Protein AF-A0A239JZ44-F1 (afdb_monomer)

Solvent-accessible surface area (backbone atoms only — not comparable to full-atom values): 6469 Å² total; per-residue (Å²): 136,84,77,83,78,83,83,77,56,71,69,58,53,52,51,52,51,53,49,49,61,66,65,46,78,55,77,50,72,54,63,48,46,74,70,57,54,88,81,47,91,86,49,55,64,68,58,47,26,59,75,61,74,44,59,68,69,52,64,80,42,78,68,64,72,75,48,72,66,57,48,50,51,52,52,51,54,54,50,51,41,72,78,40,77,84,62,51,74,69,56,56,55,54,66,73,70,73,84,86,130

Radius of gyration: 20.98 Å; Cα contacts (8 Å, |Δi|>4): 33; chains: 1; bounding box: 44×54×37 Å

Sequence (101 aa):
MAGQRKRYSADFKAKVALEAIRGERSM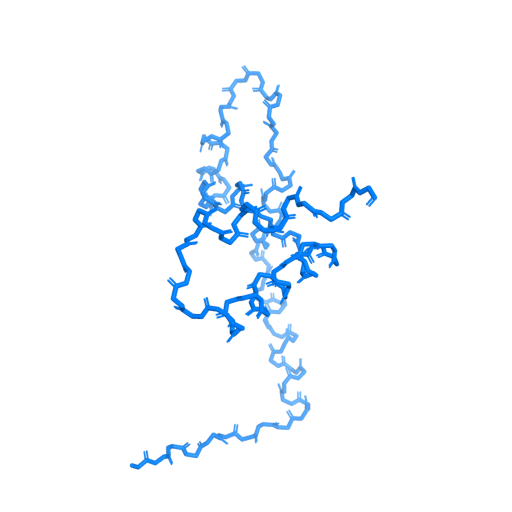SAGRRQEMVDRSHPGLSVVRQCALLSICRSLYYGSVRGKSAEKLALIRLIDAQFLETPWYGSWQMCSSNGSGGH

pLDDT: mean 77.13, std 12.78, range [36.75, 90.94]

Secondary structure (DSSP, 8-state):
---------HHHHHHHHHHHHHHTTS--HHHHHHT--TT-TT--HHHHHHHTT--HHHHHS--S---HHHHHHHHHHHHHHHH-TT--HHHHHHHTT----

Mean predicted aligned error: 14.2 Å

Foldseek 3Di:
DDDDDDDDDPVVVVVVVVVVVVVVPPPDLQNLLVVQDCPPPPDHSVRSCVVSVHDPVVNVDPPPPQPPVSVVVVVVLVVVCVVCV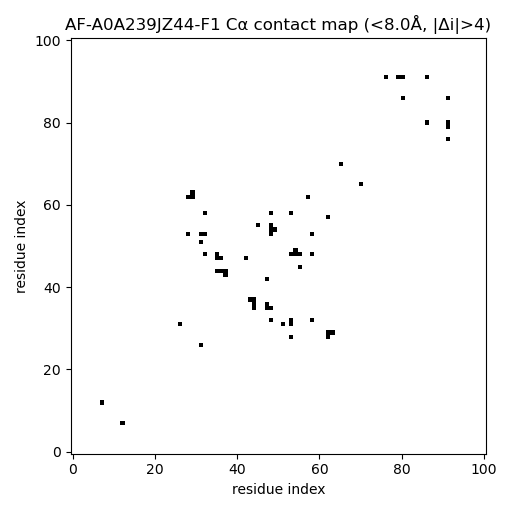PDDPVVSVVVVVPDDD

Structure (mmCIF, N/CA/C/O backbone):
data_AF-A0A239JZ44-F1
#
_entry.id   AF-A0A239JZ44-F1
#
loop_
_atom_site.group_PDB
_atom_site.id
_atom_site.type_symbol
_atom_site.label_atom_id
_atom_site.label_alt_id
_atom_site.label_comp_id
_atom_site.label_asym_id
_atom_site.label_entity_id
_atom_site.label_seq_id
_atom_site.pdbx_PDB_ins_code
_atom_site.Cartn_x
_atom_site.Cartn_y
_atom_site.Cartn_z
_atom_site.occupancy
_atom_site.B_iso_or_equiv
_atom_site.auth_seq_id
_atom_site.auth_comp_id
_atom_site.auth_asym_id
_atom_site.auth_atom_id
_atom_site.pdbx_PDB_model_num
ATOM 1 N N . MET A 1 1 ? 20.786 -29.293 -11.834 1.00 38.88 1 MET A N 1
ATOM 2 C CA . MET A 1 1 ? 19.602 -30.088 -12.231 1.00 38.88 1 MET A CA 1
ATOM 3 C C . MET A 1 1 ? 18.430 -29.135 -12.453 1.00 38.88 1 MET A C 1
ATOM 5 O O . MET A 1 1 ? 17.828 -28.693 -11.484 1.00 38.88 1 MET A O 1
ATOM 9 N N . ALA A 1 2 ? 18.164 -28.717 -13.694 1.00 52.16 2 ALA A N 1
ATOM 10 C CA . ALA A 1 2 ? 17.067 -27.793 -13.993 1.00 52.16 2 ALA A CA 1
ATOM 11 C C . ALA A 1 2 ? 15.734 -28.561 -14.004 1.00 52.16 2 ALA A C 1
ATOM 13 O O . ALA A 1 2 ? 15.530 -29.439 -14.839 1.00 52.16 2 ALA A O 1
ATOM 14 N N . GLY A 1 3 ? 14.847 -28.268 -13.049 1.00 61.56 3 GLY A N 1
ATOM 15 C CA . GLY A 1 3 ? 13.545 -28.924 -12.940 1.00 61.56 3 GLY A CA 1
ATOM 16 C C . GLY A 1 3 ? 12.680 -28.671 -14.176 1.00 61.56 3 GLY A C 1
ATOM 17 O O . GLY A 1 3 ? 12.457 -27.524 -14.566 1.00 61.56 3 GLY A O 1
ATOM 18 N N . GLN A 1 4 ? 12.174 -29.741 -14.792 1.00 62.00 4 GLN A N 1
ATOM 19 C CA . GLN A 1 4 ? 11.222 -29.652 -15.898 1.00 62.00 4 GLN A CA 1
ATOM 20 C C . GLN A 1 4 ? 9.951 -28.930 -15.428 1.00 62.00 4 GLN A C 1
ATOM 22 O O . GLN A 1 4 ? 9.181 -29.437 -14.610 1.00 62.00 4 GLN A O 1
ATOM 27 N N . ARG A 1 5 ? 9.707 -27.728 -15.959 1.00 60.47 5 ARG A N 1
ATOM 28 C CA . ARG A 1 5 ? 8.434 -27.023 -15.767 1.00 60.47 5 ARG A CA 1
ATOM 29 C C . ARG A 1 5 ? 7.337 -27.779 -16.516 1.00 60.47 5 ARG A C 1
ATOM 31 O O . ARG A 1 5 ? 7.291 -27.750 -17.744 1.00 60.47 5 ARG A O 1
ATOM 38 N N . LYS A 1 6 ? 6.440 -28.432 -15.771 1.00 77.12 6 LYS A N 1
ATOM 39 C CA . LYS A 1 6 ? 5.245 -29.084 -16.324 1.00 77.12 6 LYS A CA 1
ATOM 40 C C . LYS A 1 6 ? 4.400 -28.047 -17.074 1.00 77.12 6 LYS A C 1
ATOM 42 O O . LYS A 1 6 ? 3.956 -27.057 -16.489 1.00 77.12 6 LYS A O 1
ATOM 47 N N . ARG A 1 7 ? 4.201 -28.256 -18.378 1.00 78.62 7 ARG A N 1
ATOM 48 C CA . ARG A 1 7 ? 3.281 -27.463 -19.204 1.00 78.62 7 ARG A CA 1
ATOM 49 C C . ARG A 1 7 ? 1.893 -28.091 -19.122 1.00 78.62 7 ARG A C 1
ATOM 51 O O . ARG A 1 7 ? 1.704 -29.216 -19.562 1.00 78.62 7 ARG A O 1
ATOM 58 N N . TYR A 1 8 ? 0.940 -27.358 -18.557 1.00 85.75 8 TYR A N 1
ATOM 59 C CA . TYR A 1 8 ? -0.464 -27.767 -18.497 1.00 85.75 8 TYR A CA 1
ATOM 60 C C . TYR A 1 8 ? -1.248 -27.262 -19.715 1.00 85.75 8 TYR A C 1
ATOM 62 O O . TYR A 1 8 ? -0.934 -26.186 -20.240 1.00 85.75 8 TYR A O 1
ATOM 70 N N . SER A 1 9 ? -2.268 -28.022 -20.130 1.00 89.62 9 SER A N 1
ATOM 71 C CA . SER A 1 9 ? -3.177 -27.665 -21.227 1.00 89.62 9 SER A CA 1
ATOM 72 C C . SER A 1 9 ? -3.995 -26.406 -20.915 1.00 89.62 9 SER A C 1
ATOM 74 O O . SER A 1 9 ? -4.162 -26.023 -19.752 1.00 89.62 9 SER A O 1
ATOM 76 N N . ALA A 1 10 ? -4.495 -25.743 -21.962 1.00 87.31 10 ALA A N 1
ATOM 77 C CA . ALA A 1 10 ? -5.315 -24.540 -21.825 1.00 87.31 10 ALA A CA 1
ATOM 78 C C . ALA A 1 10 ? -6.602 -24.820 -21.030 1.00 87.31 10 ALA A C 1
ATOM 80 O O . ALA A 1 10 ? -6.906 -24.076 -20.099 1.00 87.31 10 ALA A O 1
ATOM 81 N N . ASP A 1 11 ? -7.277 -25.940 -21.305 1.00 86.88 11 ASP A N 1
ATOM 82 C CA . ASP A 1 11 ? -8.479 -26.377 -20.582 1.00 86.88 11 ASP A CA 1
ATOM 83 C C . ASP A 1 11 ? -8.227 -26.590 -19.089 1.00 86.88 11 ASP A C 1
ATOM 85 O O . ASP A 1 11 ? -9.032 -26.195 -18.246 1.00 86.88 11 ASP A O 1
ATOM 89 N N . PHE A 1 12 ? -7.072 -27.161 -18.736 1.00 88.00 12 PHE A N 1
ATOM 90 C CA . PHE A 1 12 ? -6.702 -27.353 -17.338 1.00 88.00 12 PHE A CA 1
ATOM 91 C C . PHE A 1 12 ? -6.485 -26.012 -16.633 1.00 88.00 12 PHE A C 1
ATOM 93 O O . PHE A 1 12 ? -6.980 -25.807 -15.526 1.00 88.00 12 PHE A O 1
ATOM 100 N N . LYS A 1 13 ? -5.798 -25.066 -17.285 1.00 84.69 13 LYS A N 1
ATOM 101 C CA . LYS A 1 13 ? -5.613 -23.712 -16.741 1.00 84.69 13 LYS A CA 1
ATOM 102 C C . LYS A 1 13 ? -6.946 -22.982 -16.574 1.00 84.69 13 LYS A C 1
ATOM 104 O O . LYS A 1 13 ? -7.144 -22.345 -15.545 1.00 84.69 13 LYS A O 1
ATOM 109 N N . ALA A 1 14 ? -7.854 -23.106 -17.542 1.00 85.62 14 ALA A N 1
ATOM 110 C CA . ALA A 1 14 ? -9.187 -22.512 -17.474 1.00 85.62 14 ALA A CA 1
ATOM 111 C C . ALA A 1 14 ? -10.007 -23.099 -16.314 1.00 85.62 14 ALA A C 1
ATOM 113 O O . ALA A 1 14 ? -10.587 -22.351 -15.529 1.00 85.62 14 ALA A O 1
ATOM 114 N N . LYS A 1 15 ? -9.988 -24.426 -16.140 1.00 87.69 15 LYS A N 1
ATOM 115 C CA . LYS A 1 15 ? -10.674 -25.106 -15.032 1.00 87.69 15 LYS A CA 1
ATOM 116 C C . LYS A 1 15 ? -10.117 -24.701 -13.666 1.00 87.69 15 LYS A C 1
ATOM 118 O O . LYS A 1 15 ? -10.897 -24.420 -12.762 1.00 87.69 15 LYS A O 1
ATOM 123 N N . VAL A 1 16 ? -8.792 -24.629 -13.526 1.00 86.62 16 VAL A N 1
ATOM 124 C CA . VAL A 1 16 ? -8.133 -24.178 -12.287 1.00 86.62 16 VAL A CA 1
ATOM 125 C C . VAL A 1 16 ? -8.460 -22.714 -11.988 1.00 86.62 16 VAL A C 1
ATOM 127 O O . VAL A 1 16 ? -8.734 -22.382 -10.840 1.00 86.62 16 VAL A O 1
ATOM 130 N N . ALA A 1 17 ? -8.491 -21.846 -13.002 1.00 80.62 17 ALA A N 1
ATOM 131 C CA . ALA A 1 17 ? -8.888 -20.450 -12.830 1.00 80.62 17 ALA A CA 1
ATOM 132 C C . ALA A 1 17 ? -10.355 -20.319 -12.380 1.00 80.62 17 ALA A C 1
ATOM 134 O O . ALA A 1 17 ? -10.645 -19.556 -11.464 1.00 80.62 17 ALA A O 1
ATOM 135 N N . LEU A 1 18 ? -11.273 -21.095 -12.967 1.00 77.19 18 LEU A N 1
ATOM 136 C CA . LEU A 1 18 ? -12.686 -21.114 -12.569 1.00 77.19 18 LEU A CA 1
ATOM 137 C C . LEU A 1 18 ? -12.887 -21.646 -11.142 1.00 77.19 18 LEU A C 1
ATOM 139 O O . LEU A 1 18 ? -13.683 -21.089 -10.388 1.00 77.19 18 LEU A O 1
ATOM 143 N N . GLU A 1 19 ? -12.161 -22.695 -10.754 1.00 77.94 19 GLU A N 1
ATOM 144 C CA . GLU A 1 19 ? -12.147 -23.205 -9.377 1.00 77.94 19 GLU A CA 1
ATOM 145 C C . GLU A 1 19 ? -11.588 -22.180 -8.389 1.00 77.94 19 GLU A C 1
ATOM 147 O O . GLU A 1 19 ? -12.179 -21.988 -7.329 1.00 77.94 19 GLU A O 1
ATOM 152 N N . ALA A 1 20 ? -10.512 -21.470 -8.744 1.00 72.62 20 ALA A N 1
ATOM 153 C CA . ALA A 1 20 ? -9.957 -20.400 -7.919 1.00 72.62 20 ALA A CA 1
ATOM 154 C C . ALA A 1 20 ? -10.983 -19.278 -7.705 1.00 72.62 20 ALA A C 1
ATOM 156 O O . ALA A 1 20 ? -11.268 -18.927 -6.564 1.00 72.62 20 ALA A O 1
ATOM 157 N N . ILE A 1 21 ? -11.643 -18.814 -8.772 1.00 68.75 21 ILE A N 1
ATOM 158 C CA . ILE A 1 21 ? -12.721 -17.812 -8.696 1.00 68.75 21 ILE A CA 1
ATOM 159 C C . ILE A 1 21 ? -13.898 -18.317 -7.837 1.00 68.75 21 ILE A C 1
ATOM 161 O O . ILE A 1 21 ? -14.504 -17.558 -7.081 1.00 68.75 21 ILE A O 1
ATOM 165 N N . ARG A 1 22 ? -14.234 -19.612 -7.913 1.00 65.31 22 ARG A N 1
ATOM 166 C CA . ARG A 1 22 ? -15.319 -20.224 -7.121 1.00 65.31 22 ARG A CA 1
ATOM 167 C C . ARG A 1 22 ? -14.946 -20.420 -5.642 1.00 65.31 22 ARG A C 1
ATOM 169 O O . ARG A 1 22 ? -15.825 -20.334 -4.774 1.00 65.31 22 ARG A O 1
ATOM 176 N N . GLY A 1 23 ? -13.671 -20.691 -5.360 1.00 58.53 23 GLY A N 1
ATOM 177 C CA . GLY A 1 23 ? -13.073 -20.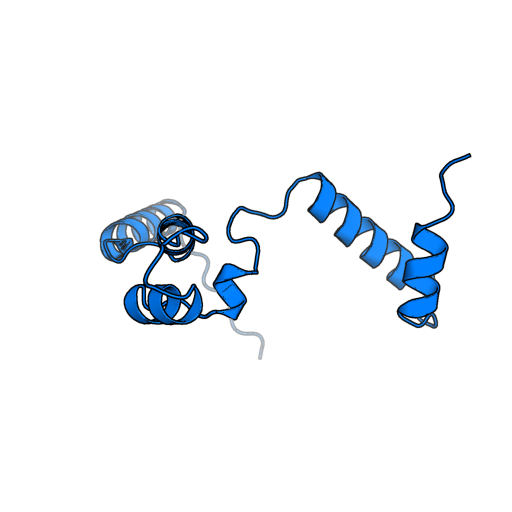748 -4.022 1.00 58.53 23 GLY A CA 1
ATOM 178 C C . GLY A 1 23 ? -12.892 -19.362 -3.391 1.00 58.53 23 GLY A C 1
ATOM 179 O O . GLY A 1 23 ? -13.018 -19.217 -2.177 1.00 58.53 23 GLY A O 1
ATOM 180 N N . GLU A 1 24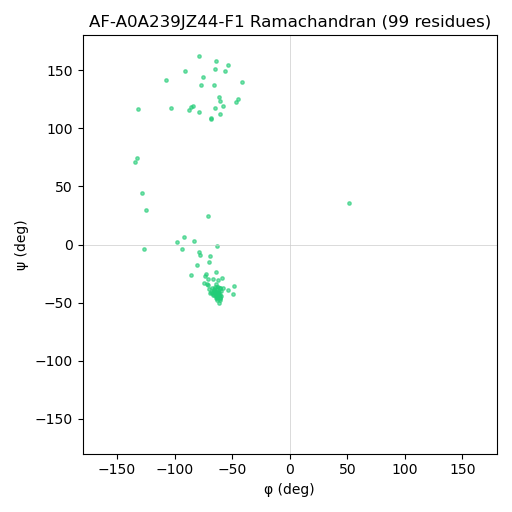 ? -12.744 -18.320 -4.212 1.00 55.81 24 GLU A N 1
ATOM 181 C CA . GLU A 1 24 ? -12.756 -16.890 -3.859 1.00 55.81 24 GLU A CA 1
ATOM 182 C C . GLU A 1 24 ? -14.146 -16.352 -3.454 1.00 55.81 24 GLU A C 1
ATOM 184 O O . GLU A 1 24 ? -14.395 -15.146 -3.444 1.00 55.81 24 GLU A O 1
ATOM 189 N N . ARG A 1 25 ? -15.054 -17.213 -2.976 1.00 52.19 25 ARG A N 1
ATOM 190 C CA . ARG A 1 25 ? -16.189 -16.748 -2.151 1.00 52.19 25 ARG A CA 1
ATOM 191 C C . ARG A 1 25 ? -15.740 -16.106 -0.826 1.00 52.19 25 ARG A C 1
ATOM 193 O O . ARG A 1 25 ? -16.575 -15.594 -0.088 1.00 52.19 25 ARG A O 1
ATOM 200 N N . SER A 1 26 ? -14.433 -16.065 -0.559 1.00 61.00 26 SER A N 1
ATOM 201 C CA . SER A 1 26 ? -13.803 -15.118 0.358 1.00 61.00 26 SER A CA 1
ATOM 202 C C . SER A 1 26 ? -13.488 -13.810 -0.376 1.00 61.00 26 SER A C 1
ATOM 204 O O . SER A 1 26 ? -12.735 -13.798 -1.345 1.00 61.00 26 SER A O 1
ATOM 206 N N . MET A 1 27 ? -14.083 -12.704 0.075 1.00 69.94 27 MET A N 1
ATOM 207 C CA . MET A 1 27 ? -13.967 -11.378 -0.543 1.00 69.94 27 MET A CA 1
ATOM 208 C C . MET A 1 27 ? -12.521 -11.034 -0.936 1.00 69.94 27 MET A C 1
ATOM 210 O O . MET A 1 27 ? -11.616 -11.027 -0.090 1.00 69.94 27 MET A O 1
ATOM 214 N N . SER A 1 28 ? -12.308 -10.691 -2.211 1.00 77.25 28 SER A N 1
ATOM 215 C CA . SER A 1 28 ? -10.991 -10.277 -2.698 1.00 77.25 28 SER A CA 1
ATOM 216 C C . SER A 1 28 ? -10.469 -9.090 -1.889 1.00 77.25 28 SER A C 1
ATOM 218 O O . SER A 1 28 ? -11.227 -8.260 -1.376 1.00 77.25 28 SER A O 1
ATOM 220 N N . ALA A 1 29 ? -9.151 -9.002 -1.745 1.00 75.81 29 ALA A N 1
ATOM 221 C CA . ALA A 1 29 ? -8.555 -7.971 -0.907 1.00 75.81 29 ALA A CA 1
ATOM 222 C C . ALA A 1 29 ? -8.857 -6.548 -1.426 1.00 75.81 29 ALA A C 1
ATOM 224 O O . ALA A 1 29 ? -9.036 -5.637 -0.625 1.00 75.81 29 ALA A O 1
ATOM 225 N N . GLY A 1 30 ? -9.009 -6.377 -2.746 1.00 78.62 30 GLY A N 1
ATOM 226 C CA . GLY A 1 30 ? -9.425 -5.111 -3.362 1.00 78.62 30 GLY A CA 1
ATOM 227 C C . GLY A 1 30 ? -10.858 -4.730 -3.018 1.00 78.62 30 GLY A C 1
ATOM 228 O O . GLY A 1 30 ? -11.110 -3.602 -2.613 1.00 78.62 30 GLY A O 1
ATOM 229 N N . ARG A 1 31 ? -11.783 -5.694 -3.053 1.00 79.88 31 ARG A N 1
ATOM 230 C CA . ARG A 1 31 ? -13.175 -5.449 -2.658 1.00 79.88 31 ARG A CA 1
ATOM 231 C C . ARG A 1 31 ? -13.290 -5.079 -1.179 1.00 79.88 31 ARG A C 1
ATOM 233 O O . ARG A 1 31 ? -14.112 -4.255 -0.806 1.00 79.88 31 ARG A O 1
ATOM 240 N N . ARG A 1 32 ? -12.430 -5.648 -0.331 1.00 83.56 32 ARG A N 1
ATOM 241 C CA . ARG A 1 32 ? -12.351 -5.292 1.092 1.00 83.56 32 ARG A CA 1
ATOM 242 C C . ARG A 1 32 ? -11.754 -3.904 1.331 1.00 83.56 32 ARG A C 1
ATOM 244 O O . ARG A 1 32 ? -12.147 -3.258 2.289 1.00 83.56 32 ARG A O 1
ATOM 251 N N . GLN A 1 33 ? -10.861 -3.406 0.474 1.00 82.81 33 GLN A N 1
ATOM 252 C CA . GLN A 1 33 ? -10.409 -2.011 0.570 1.00 82.81 33 GLN A CA 1
ATOM 253 C C . GLN A 1 33 ? -11.525 -1.009 0.279 1.00 82.81 33 GLN A C 1
ATOM 255 O O . GLN A 1 33 ? -11.596 0.017 0.947 1.00 82.81 33 GLN A O 1
ATOM 260 N N . GLU A 1 34 ? -12.382 -1.302 -0.702 1.00 84.56 34 GLU A N 1
ATOM 261 C CA . GLU A 1 34 ? -13.507 -0.433 -1.080 1.00 84.56 34 GLU A CA 1
ATOM 262 C C . GLU A 1 34 ? -14.539 -0.294 0.048 1.00 84.56 34 GLU A C 1
ATOM 264 O O . GLU A 1 34 ? -15.250 0.700 0.115 1.00 84.56 34 GLU A O 1
ATOM 269 N N . MET A 1 35 ? -14.585 -1.263 0.966 1.00 87.44 35 MET A N 1
ATOM 270 C CA . MET A 1 35 ? -15.452 -1.232 2.145 1.00 87.44 35 MET A CA 1
ATOM 271 C C . MET A 1 35 ? -14.929 -0.328 3.274 1.00 87.44 35 MET A C 1
ATOM 273 O O . MET A 1 35 ? -15.641 -0.133 4.256 1.00 87.44 35 MET A O 1
ATOM 277 N N . VAL A 1 36 ? -13.698 0.194 3.184 1.00 86.50 36 VAL A N 1
ATOM 278 C CA . VAL A 1 36 ? -13.130 1.087 4.207 1.00 86.50 36 VAL A CA 1
ATOM 279 C C . VAL A 1 36 ? -13.577 2.528 3.956 1.00 86.50 36 VAL A C 1
ATOM 281 O O . VAL A 1 36 ? -13.203 3.138 2.954 1.00 86.50 36 VAL A O 1
ATOM 284 N N . ASP A 1 37 ? -14.291 3.103 4.919 1.00 87.31 37 ASP A N 1
ATOM 285 C CA . ASP A 1 37 ? -14.789 4.477 4.898 1.00 87.31 37 ASP A CA 1
ATOM 286 C C . ASP A 1 37 ? -13.936 5.393 5.793 1.00 87.31 37 ASP A C 1
ATOM 288 O O . ASP A 1 37 ? -13.860 5.228 7.012 1.00 87.31 37 ASP A O 1
ATOM 292 N N . ARG A 1 38 ? -13.293 6.402 5.196 1.00 83.94 38 ARG A N 1
ATOM 293 C CA . ARG A 1 38 ? -12.458 7.371 5.930 1.00 83.94 38 ARG A CA 1
ATOM 294 C C . ARG A 1 38 ? -13.264 8.355 6.770 1.00 83.94 38 ARG A C 1
ATOM 296 O O . ARG A 1 38 ? -12.719 8.879 7.737 1.00 83.94 38 ARG A O 1
ATOM 303 N N . SER A 1 39 ? -14.514 8.606 6.401 1.00 85.00 39 SER A N 1
ATOM 304 C CA . SER A 1 39 ? -15.383 9.576 7.066 1.00 85.00 39 SER A CA 1
ATOM 305 C C . SER A 1 39 ? -16.216 8.940 8.178 1.00 85.00 39 SER A C 1
ATOM 307 O O . SER A 1 39 ? -17.071 9.606 8.759 1.00 85.00 39 SER A O 1
ATOM 309 N N . HIS A 1 40 ? -15.972 7.664 8.495 1.00 84.44 40 HIS A N 1
ATOM 310 C CA . HIS A 1 40 ? -16.756 6.952 9.487 1.00 84.44 40 HIS A CA 1
ATOM 311 C C . HIS A 1 40 ? -16.560 7.564 10.891 1.00 84.44 40 HIS A C 1
ATOM 313 O O . HIS A 1 40 ? -15.454 7.506 11.436 1.00 84.44 40 HIS A O 1
ATOM 319 N N . PRO A 1 41 ? -17.618 8.100 11.527 1.00 80.25 41 PRO A N 1
ATOM 320 C CA . PRO A 1 41 ? -17.492 8.959 12.709 1.00 80.25 41 PRO A CA 1
ATOM 321 C C . PRO A 1 41 ? -17.025 8.233 13.984 1.00 80.25 41 PRO A C 1
ATOM 323 O O . PRO A 1 41 ? -16.611 8.886 14.936 1.00 80.25 41 PRO A O 1
ATOM 326 N N . GLY A 1 42 ? -17.066 6.893 14.022 1.00 85.38 42 GLY A N 1
ATOM 327 C CA . GLY A 1 42 ? -16.737 6.097 15.218 1.00 85.38 42 GLY A CA 1
ATOM 328 C C . GLY A 1 42 ? -15.675 5.006 15.038 1.00 85.38 42 GLY A C 1
ATOM 329 O O . GLY A 1 42 ? -15.302 4.343 16.007 1.00 85.38 42 GLY A O 1
ATOM 330 N N . LEU A 1 43 ? -15.166 4.788 13.822 1.00 86.81 43 LEU A N 1
ATOM 331 C CA . LEU A 1 43 ? -14.236 3.696 13.522 1.00 86.81 43 LEU A CA 1
ATOM 332 C C . LEU A 1 43 ? -13.051 4.233 12.741 1.00 86.81 43 LEU A C 1
ATOM 334 O O . LEU A 1 43 ? -13.183 4.650 11.596 1.00 86.81 43 LEU A O 1
ATOM 338 N N . SER A 1 44 ? -11.864 4.145 13.335 1.00 89.88 44 SER A N 1
ATOM 339 C CA . SER A 1 44 ? -10.636 4.466 12.617 1.00 89.88 44 SER A CA 1
ATOM 340 C C . SER A 1 44 ? -10.399 3.477 11.474 1.00 89.88 44 SER A C 1
ATOM 342 O O . SER A 1 44 ? -10.727 2.292 11.576 1.00 89.88 44 SER A O 1
ATOM 344 N N . VAL A 1 45 ? -9.731 3.941 10.416 1.00 88.00 45 VAL A N 1
ATOM 345 C CA . VAL A 1 45 ? -9.284 3.109 9.284 1.00 88.00 45 VAL A CA 1
ATOM 346 C C . VAL A 1 45 ? -8.556 1.842 9.754 1.00 88.00 45 VAL A C 1
ATOM 348 O O . VAL A 1 45 ? -8.720 0.777 9.170 1.00 88.00 45 VAL A O 1
ATOM 351 N N . VAL A 1 46 ? -7.784 1.928 10.843 1.00 89.00 46 VAL A N 1
ATOM 352 C CA . VAL A 1 46 ? -7.069 0.784 11.431 1.00 89.00 46 VAL A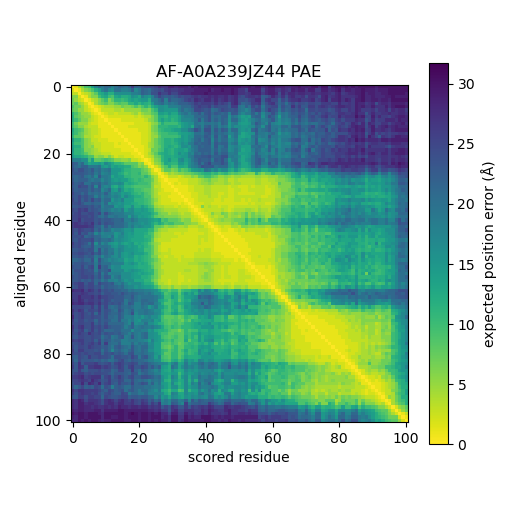 CA 1
ATOM 353 C C . VAL A 1 46 ? -8.037 -0.276 11.962 1.00 89.00 46 VAL A C 1
ATOM 355 O O . VAL A 1 46 ? -7.856 -1.457 11.672 1.00 89.00 46 VAL A O 1
ATOM 358 N N . ARG A 1 47 ? -9.084 0.130 12.695 1.00 90.31 47 ARG A N 1
ATOM 359 C CA . ARG A 1 47 ? -10.116 -0.799 13.186 1.00 90.31 47 ARG A CA 1
ATOM 360 C C . ARG A 1 47 ? -10.907 -1.407 12.033 1.00 90.31 47 ARG A C 1
ATOM 362 O O . ARG A 1 47 ? -11.158 -2.605 12.043 1.00 90.31 47 ARG A O 1
ATOM 369 N N . GLN A 1 48 ? -11.230 -0.611 11.018 1.00 90.94 48 GLN A N 1
ATOM 370 C CA . GLN A 1 48 ? -11.911 -1.102 9.820 1.00 90.94 48 GLN A CA 1
ATOM 371 C C . GLN A 1 48 ? -11.061 -2.134 9.063 1.00 90.94 48 GLN A C 1
ATOM 373 O O . GLN A 1 48 ? -11.567 -3.186 8.684 1.00 90.94 48 GLN A O 1
ATOM 378 N N . CYS A 1 49 ? -9.751 -1.897 8.919 1.00 90.12 49 CYS A N 1
ATOM 379 C CA . CYS A 1 49 ? -8.832 -2.859 8.305 1.00 90.12 49 CYS A CA 1
ATOM 380 C C . CYS A 1 49 ? -8.759 -4.177 9.092 1.00 90.12 49 CYS A C 1
ATOM 382 O O . CYS A 1 49 ? -8.765 -5.248 8.487 1.00 90.12 49 CYS A O 1
ATOM 384 N N . ALA A 1 50 ? -8.733 -4.102 10.427 1.00 89.50 50 ALA A N 1
ATOM 385 C CA . ALA A 1 50 ? -8.738 -5.280 11.292 1.00 89.50 50 ALA A CA 1
ATOM 386 C C . ALA A 1 50 ? -10.040 -6.091 11.153 1.00 89.50 50 ALA A C 1
ATOM 388 O O . ALA A 1 50 ? -9.982 -7.306 10.982 1.00 89.50 50 ALA A O 1
ATOM 389 N N . LEU A 1 51 ? -11.202 -5.425 11.134 1.00 90.00 51 LEU A N 1
ATOM 390 C CA . LEU A 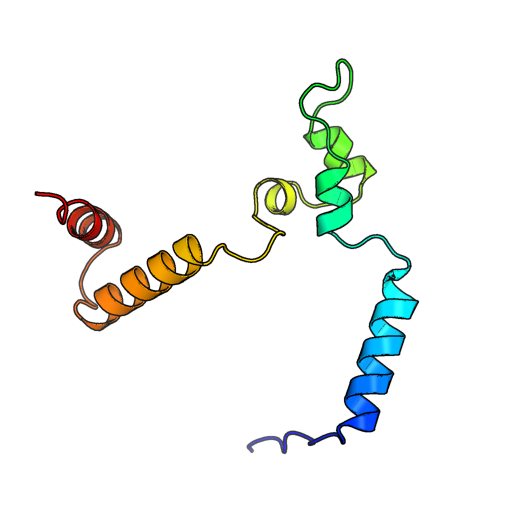1 51 ? -12.509 -6.070 10.938 1.00 90.00 51 LEU A CA 1
ATOM 391 C C . LEU A 1 51 ? -12.630 -6.738 9.564 1.00 90.00 51 LEU A C 1
ATOM 393 O O . LEU A 1 51 ? -13.163 -7.837 9.441 1.00 90.00 51 LEU A O 1
ATOM 397 N N . LEU A 1 52 ? -12.085 -6.100 8.531 1.00 87.50 52 LEU A N 1
ATOM 398 C CA . LEU A 1 52 ? -12.082 -6.616 7.164 1.00 87.50 52 LEU A CA 1
ATOM 399 C C . LEU A 1 52 ? -10.935 -7.612 6.913 1.00 87.50 52 LEU A C 1
ATOM 401 O O . LEU A 1 52 ? -10.772 -8.093 5.792 1.00 87.50 52 LEU A O 1
ATOM 405 N N . SER A 1 53 ? -10.130 -7.947 7.927 1.00 87.06 53 SER A N 1
ATOM 406 C CA . SER A 1 53 ? -8.974 -8.849 7.805 1.00 87.06 53 SER A CA 1
ATOM 407 C C . SER A 1 53 ? -8.009 -8.453 6.670 1.00 87.06 53 SER A C 1
ATOM 409 O O . SER A 1 53 ? -7.469 -9.314 5.967 1.00 87.06 53 SER A O 1
ATOM 411 N N . ILE A 1 54 ? -7.824 -7.148 6.434 1.00 86.62 54 ILE A N 1
ATOM 412 C CA . ILE A 1 54 ? -6.864 -6.610 5.457 1.00 86.62 54 ILE A CA 1
ATOM 413 C C . ILE A 1 54 ? -5.668 -5.980 6.170 1.00 86.62 54 ILE A C 1
ATOM 415 O O . ILE A 1 54 ? -5.803 -5.292 7.181 1.00 86.62 54 ILE A O 1
ATOM 419 N N . CYS A 1 55 ? -4.474 -6.165 5.608 1.00 83.94 55 CYS A N 1
ATOM 420 C CA . CYS A 1 55 ? -3.291 -5.460 6.087 1.00 83.94 55 CYS A CA 1
ATOM 421 C C . CYS A 1 55 ? -3.429 -3.954 5.831 1.00 83.94 55 CYS A C 1
ATOM 423 O O . CYS A 1 55 ? -3.790 -3.526 4.734 1.00 83.94 55 CYS A O 1
ATOM 425 N N . ARG A 1 56 ? -3.049 -3.131 6.815 1.00 84.88 56 ARG A N 1
ATOM 426 C CA . ARG A 1 56 ? -3.043 -1.665 6.676 1.00 84.88 56 ARG A CA 1
ATOM 427 C C . ARG A 1 56 ? -2.167 -1.191 5.509 1.00 84.88 56 ARG A C 1
ATOM 429 O O . ARG A 1 56 ? -2.525 -0.243 4.820 1.00 84.88 56 ARG A O 1
ATOM 436 N N . SER A 1 57 ? -1.032 -1.849 5.273 1.00 84.00 57 SER A N 1
ATOM 437 C CA . SER A 1 57 ? -0.150 -1.557 4.134 1.00 84.00 57 SER A CA 1
ATOM 438 C C . SER A 1 57 ? -0.842 -1.800 2.799 1.00 84.00 57 SER A C 1
ATOM 440 O O . SE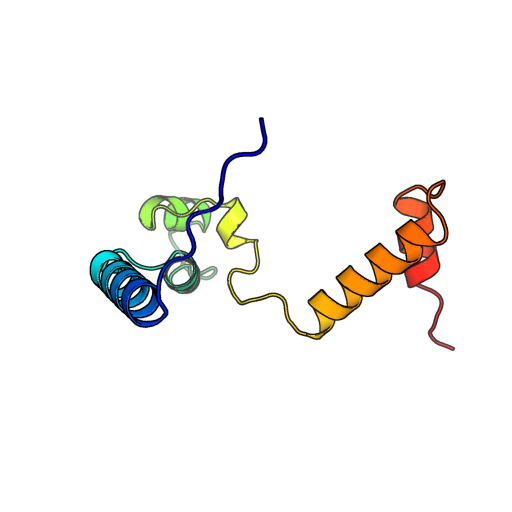R A 1 57 ? -0.661 -1.021 1.867 1.00 84.00 57 SER A O 1
ATOM 442 N N . LEU A 1 58 ? -1.679 -2.841 2.731 1.00 80.38 58 LEU A N 1
ATOM 443 C CA . LEU A 1 58 ? -2.481 -3.109 1.557 1.00 80.38 58 LEU A CA 1
ATOM 444 C C . LEU A 1 58 ? -3.413 -1.933 1.313 1.00 80.38 58 LEU A C 1
ATOM 446 O O . LEU A 1 58 ? -3.367 -1.422 0.214 1.00 80.38 58 LEU A O 1
ATOM 450 N N . TYR A 1 59 ? -4.167 -1.451 2.312 1.00 83.75 59 TYR A N 1
ATOM 451 C CA . TYR A 1 59 ? -5.097 -0.312 2.184 1.00 83.75 59 TYR A CA 1
ATOM 452 C C . TYR A 1 59 ? -4.496 0.943 1.523 1.00 83.75 59 TYR A C 1
ATOM 454 O O . TYR A 1 59 ? -5.143 1.559 0.681 1.00 83.75 59 TYR A O 1
ATOM 462 N N . TYR A 1 60 ? -3.265 1.319 1.874 1.00 83.38 60 TYR A N 1
ATOM 463 C CA . TYR A 1 60 ? -2.585 2.452 1.228 1.00 83.38 60 TYR A CA 1
ATOM 464 C C . TYR A 1 60 ? -1.949 2.089 -0.121 1.00 83.38 60 TYR A C 1
ATOM 466 O O . TYR A 1 60 ? -1.633 2.968 -0.924 1.00 83.38 60 TYR A O 1
ATOM 474 N N . GLY A 1 61 ? -1.757 0.799 -0.380 1.00 78.25 61 GLY A N 1
ATOM 475 C CA . GLY A 1 61 ? -1.352 0.272 -1.671 1.00 78.25 61 GLY A CA 1
ATOM 476 C C . GLY A 1 61 ? -2.499 0.273 -2.684 1.00 78.25 61 GLY A C 1
ATOM 477 O O . GLY A 1 61 ? -3.659 0.010 -2.371 1.00 78.25 61 GLY A O 1
ATOM 478 N N . SER A 1 62 ? -2.163 0.537 -3.947 1.00 62.75 62 SER A N 1
ATOM 479 C CA . SER A 1 62 ? -3.100 0.401 -5.068 1.00 62.75 62 SER A CA 1
ATOM 480 C C . SER A 1 62 ? -3.412 -1.084 -5.279 1.00 62.75 62 SER A C 1
ATOM 482 O O . SER A 1 62 ? -2.544 -1.810 -5.760 1.00 62.75 62 SER A O 1
ATOM 484 N N . VAL A 1 63 ? -4.620 -1.551 -4.938 1.00 61.69 63 VAL A N 1
ATOM 485 C CA . VAL A 1 63 ? -5.084 -2.885 -5.385 1.00 61.69 63 VAL A CA 1
ATOM 486 C C . VAL A 1 63 ? -5.717 -2.812 -6.768 1.00 61.69 63 VAL A C 1
ATOM 488 O O . VAL A 1 63 ? -5.635 -3.770 -7.535 1.00 61.69 63 VAL A O 1
ATOM 491 N N . ARG A 1 64 ? -6.262 -1.648 -7.147 1.00 57.38 64 ARG A N 1
ATOM 492 C CA . ARG A 1 64 ? -6.516 -1.347 -8.558 1.00 57.38 64 ARG A CA 1
ATOM 493 C C . ARG A 1 64 ? -5.177 -1.378 -9.281 1.00 57.38 64 ARG A C 1
ATOM 495 O O . ARG A 1 64 ? -4.243 -0.694 -8.857 1.00 57.38 64 ARG A O 1
ATOM 502 N N . GLY A 1 65 ? -5.092 -2.212 -10.318 1.00 57.69 65 GLY A N 1
ATOM 503 C CA . GLY A 1 65 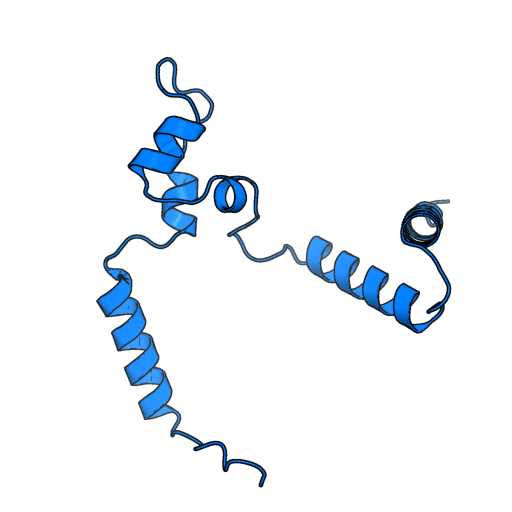? -3.895 -2.389 -11.132 1.00 57.69 65 GLY A CA 1
ATOM 504 C C . GLY A 1 65 ? -3.221 -1.050 -11.416 1.00 57.69 65 GLY A C 1
ATOM 505 O O . GLY A 1 65 ? -3.895 -0.037 -11.601 1.00 57.69 65 GLY A O 1
ATOM 506 N N . LYS A 1 66 ? -1.885 -1.038 -11.365 1.00 64.06 66 LYS A N 1
ATOM 507 C CA . LYS A 1 66 ? -1.081 0.167 -11.599 1.00 64.06 66 LYS A CA 1
ATOM 508 C C . LYS A 1 66 ? -1.620 0.867 -12.858 1.00 64.06 66 LYS A C 1
ATOM 510 O O . LYS A 1 66 ? -1.706 0.221 -13.900 1.00 64.06 66 LYS A O 1
ATOM 515 N N . SER A 1 67 ? -2.023 2.137 -12.739 1.00 69.94 67 SER A N 1
ATOM 516 C CA . SER A 1 67 ? -2.505 2.916 -13.887 1.00 69.94 67 SER A CA 1
ATOM 517 C C . SER A 1 67 ? -1.468 2.884 -15.010 1.00 69.94 67 SER A C 1
ATOM 519 O O . SER A 1 67 ? -0.276 2.688 -14.750 1.00 69.94 67 SER A O 1
ATOM 521 N N . ALA A 1 68 ? -1.905 3.071 -16.257 1.00 75.69 68 ALA A N 1
ATOM 522 C CA . ALA A 1 68 ? -0.995 3.102 -17.403 1.00 75.69 68 ALA A CA 1
ATOM 523 C C . ALA A 1 68 ? 0.141 4.122 -17.194 1.00 75.69 68 ALA A C 1
ATOM 525 O O . ALA A 1 68 ? 1.299 3.814 -17.457 1.00 75.69 68 ALA A O 1
ATOM 526 N N . GLU A 1 69 ? -0.173 5.277 -16.604 1.00 78.00 69 GLU A N 1
ATOM 527 C CA . GLU A 1 69 ? 0.790 6.321 -16.231 1.00 78.00 69 GLU A CA 1
ATOM 528 C C . GLU A 1 69 ? 1.794 5.832 -15.178 1.00 78.00 69 GLU A C 1
ATOM 530 O O . GLU A 1 69 ? 3.000 6.003 -15.332 1.00 78.00 69 GLU A O 1
ATOM 535 N N . LYS A 1 70 ? 1.322 5.157 -14.120 1.00 80.88 70 LYS A N 1
ATOM 536 C CA . LYS A 1 70 ? 2.193 4.603 -13.073 1.00 80.88 70 LYS A CA 1
ATOM 537 C C . LYS A 1 70 ? 3.104 3.507 -13.620 1.00 80.88 70 LYS A C 1
ATOM 539 O O . LYS A 1 70 ? 4.248 3.388 -13.191 1.00 80.88 70 LYS A O 1
ATOM 544 N N . LEU A 1 71 ? 2.605 2.691 -14.546 1.00 83.25 71 LEU A N 1
ATOM 545 C CA . LEU A 1 71 ? 3.408 1.683 -15.236 1.00 83.25 71 LEU A CA 1
ATOM 546 C C . LEU A 1 71 ? 4.451 2.324 -16.152 1.00 83.25 71 LEU A C 1
ATOM 548 O O . LEU A 1 71 ? 5.590 1.864 -16.157 1.00 83.25 71 LEU A O 1
ATOM 552 N N . ALA A 1 72 ? 4.087 3.375 -16.887 1.00 86.69 72 ALA A N 1
ATOM 553 C CA . ALA A 1 72 ? 5.017 4.132 -17.719 1.00 86.69 72 ALA A CA 1
ATOM 554 C C . ALA A 1 72 ? 6.128 4.770 -16.875 1.00 86.69 72 ALA A C 1
ATOM 556 O O . ALA A 1 72 ? 7.300 4.635 -17.213 1.00 86.69 72 ALA A O 1
ATOM 557 N N . LEU A 1 73 ? 5.773 5.358 -15.729 1.00 85.69 73 LEU A N 1
ATOM 558 C CA . LEU A 1 73 ? 6.735 5.922 -14.785 1.00 85.69 73 LEU A CA 1
ATOM 559 C C . LEU A 1 73 ? 7.711 4.864 -14.256 1.00 85.69 73 LEU A C 1
ATOM 561 O O . LEU A 1 73 ? 8.913 5.094 -14.249 1.00 85.69 73 LEU A O 1
ATOM 565 N N . ILE A 1 74 ? 7.213 3.692 -13.849 1.00 86.12 74 ILE A N 1
ATOM 566 C CA . ILE A 1 74 ? 8.076 2.591 -13.388 1.00 86.12 74 ILE A CA 1
ATOM 567 C C . ILE A 1 74 ? 9.041 2.160 -14.496 1.00 86.12 74 ILE A C 1
ATOM 569 O O . ILE A 1 74 ? 10.228 2.017 -14.237 1.00 86.12 74 ILE A O 1
ATOM 573 N N . ARG A 1 75 ? 8.558 2.021 -15.735 1.00 89.12 75 ARG A N 1
ATOM 574 C CA . ARG A 1 75 ? 9.408 1.659 -16.880 1.00 89.12 75 ARG A CA 1
ATOM 575 C C . ARG A 1 75 ? 10.480 2.705 -17.172 1.00 89.12 75 ARG A C 1
ATOM 577 O O . ARG A 1 75 ? 11.584 2.338 -17.551 1.00 89.12 75 ARG A O 1
ATOM 584 N N . LEU A 1 76 ? 10.156 3.985 -17.008 1.00 89.12 76 LEU A N 1
ATOM 585 C CA . LEU A 1 76 ? 11.106 5.076 -17.198 1.00 89.12 76 LEU A CA 1
ATOM 586 C C . LEU A 1 76 ? 12.183 5.074 -16.107 1.00 89.12 76 LEU A C 1
ATOM 588 O O . LEU A 1 76 ? 13.360 5.239 -16.414 1.00 89.12 76 LEU A O 1
ATOM 592 N N . ILE A 1 77 ? 11.795 4.818 -14.855 1.00 87.62 77 ILE A N 1
ATOM 593 C CA . ILE A 1 77 ? 12.743 4.648 -13.746 1.00 87.62 77 ILE A CA 1
ATOM 594 C C . ILE A 1 77 ? 13.672 3.459 -14.021 1.00 87.62 77 ILE A C 1
ATOM 596 O O . ILE A 1 77 ? 14.886 3.593 -13.889 1.00 87.62 77 ILE A O 1
ATOM 600 N N . ASP A 1 78 ? 13.116 2.322 -14.449 1.00 88.25 78 ASP A N 1
ATOM 601 C CA . ASP A 1 78 ? 13.900 1.131 -14.787 1.00 88.25 78 ASP A CA 1
ATOM 602 C C . ASP A 1 78 ? 14.876 1.412 -15.945 1.00 88.25 78 ASP A C 1
ATOM 604 O O . ASP A 1 78 ? 16.033 1.003 -15.886 1.00 88.25 78 ASP A O 1
ATOM 608 N N . ALA A 1 79 ? 14.449 2.155 -16.973 1.00 88.31 79 ALA A N 1
ATOM 609 C CA . ALA A 1 79 ? 15.312 2.551 -18.086 1.00 88.31 79 ALA A CA 1
ATOM 610 C C . ALA A 1 79 ? 16.474 3.446 -17.623 1.00 88.31 79 ALA A C 1
ATOM 612 O O . ALA A 1 79 ? 17.627 3.156 -17.931 1.00 88.31 79 ALA A O 1
ATOM 613 N N . GLN A 1 80 ? 16.200 4.475 -16.815 1.00 84.44 80 GLN A N 1
ATOM 614 C CA . GLN A 1 80 ? 17.243 5.342 -16.256 1.00 84.44 80 GLN A CA 1
ATOM 615 C C . GLN A 1 80 ? 18.234 4.558 -15.380 1.00 84.44 80 GLN A C 1
ATOM 617 O O . GLN A 1 80 ? 19.432 4.836 -15.393 1.00 84.44 80 GLN A O 1
ATOM 622 N N . PHE A 1 81 ? 17.756 3.568 -14.623 1.00 83.69 81 PHE A N 1
ATOM 623 C CA . PHE A 1 81 ? 18.619 2.715 -13.808 1.00 83.69 81 PHE A CA 1
ATOM 624 C C . PHE A 1 81 ? 19.598 1.900 -14.660 1.00 83.69 81 PHE A C 1
ATOM 626 O O . PHE A 1 81 ? 20.767 1.769 -14.299 1.00 83.69 81 PHE A O 1
ATOM 633 N N . LEU A 1 82 ? 19.134 1.372 -15.794 1.00 86.69 82 LEU A N 1
ATOM 634 C CA . LEU A 1 82 ? 19.968 0.590 -16.705 1.00 86.69 82 LEU A CA 1
ATOM 635 C C . LEU A 1 82 ? 20.995 1.453 -17.449 1.00 86.69 82 LEU A C 1
ATOM 637 O O . LEU A 1 82 ? 22.117 0.997 -17.654 1.00 86.69 82 LEU A O 1
ATOM 641 N N . GLU A 1 83 ? 20.644 2.694 -17.791 1.00 84.94 83 GLU A N 1
ATOM 642 C CA . GLU A 1 83 ? 21.572 3.656 -18.403 1.00 84.94 83 GLU A CA 1
ATOM 643 C C . GLU A 1 83 ? 22.624 4.175 -17.405 1.00 84.94 83 GLU A C 1
ATOM 645 O O . GLU A 1 83 ? 23.773 4.422 -17.769 1.00 84.94 83 GLU A O 1
ATOM 650 N N . THR A 1 84 ? 22.256 4.325 -16.127 1.00 83.31 84 THR A N 1
ATOM 651 C CA . THR A 1 84 ? 23.145 4.862 -15.080 1.00 83.31 84 THR A CA 1
ATOM 652 C C . THR A 1 84 ? 23.134 4.005 -13.805 1.00 83.31 84 THR A C 1
ATOM 654 O O . THR A 1 84 ? 22.582 4.421 -12.782 1.00 83.31 84 THR A O 1
ATOM 657 N N . PRO A 1 85 ? 23.780 2.822 -13.809 1.00 80.25 85 PRO A N 1
ATOM 658 C CA . PRO A 1 85 ? 23.761 1.888 -12.677 1.00 80.25 85 PRO A CA 1
ATOM 659 C C . PRO A 1 85 ? 24.528 2.375 -11.434 1.00 80.25 85 PRO A C 1
ATOM 661 O O . PRO A 1 85 ? 24.429 1.767 -10.371 1.00 80.25 85 PRO A O 1
ATOM 664 N N . TRP A 1 86 ? 25.287 3.471 -11.541 1.00 83.38 86 TRP A N 1
ATOM 665 C CA . TRP A 1 86 ? 25.996 4.105 -10.420 1.00 83.38 86 TRP A CA 1
ATOM 666 C C . TRP A 1 86 ? 25.208 5.240 -9.744 1.00 83.38 86 TRP A C 1
ATOM 668 O O . TRP A 1 86 ? 25.691 5.803 -8.762 1.00 83.38 86 TRP A O 1
ATOM 678 N N . TYR A 1 87 ? 24.025 5.615 -10.246 1.00 80.88 87 TYR A N 1
ATOM 679 C CA . TYR A 1 87 ? 23.216 6.676 -9.638 1.00 80.88 87 TYR A CA 1
ATOM 680 C C . TYR A 1 87 ? 22.477 6.197 -8.383 1.00 80.88 87 TYR A C 1
ATOM 682 O O . TYR A 1 87 ? 21.892 5.116 -8.338 1.00 80.88 87 TYR A O 1
ATOM 690 N N . GLY A 1 88 ? 22.475 7.041 -7.349 1.00 78.38 88 GLY A N 1
ATOM 691 C CA . GLY A 1 88 ? 21.629 6.855 -6.170 1.00 78.38 88 GLY A CA 1
ATOM 692 C C . GLY A 1 88 ? 20.182 7.291 -6.431 1.00 78.38 88 GLY A C 1
ATOM 693 O O . GLY A 1 88 ? 19.917 8.077 -7.343 1.00 78.38 88 GLY A O 1
ATOM 694 N N . SER A 1 89 ? 19.231 6.854 -5.592 1.00 75.31 89 SER A N 1
ATOM 695 C CA . SER A 1 89 ? 17.801 7.161 -5.811 1.00 75.31 89 SER A CA 1
ATOM 696 C C . SER A 1 89 ? 17.494 8.664 -5.844 1.00 75.31 89 SER A C 1
ATOM 698 O O . SER A 1 89 ? 16.594 9.101 -6.557 1.00 75.31 89 SER A O 1
ATOM 700 N N . TRP A 1 90 ? 18.285 9.470 -5.130 1.00 74.50 90 TRP A N 1
ATOM 701 C CA . TRP A 1 90 ? 18.182 10.929 -5.132 1.00 74.50 90 TRP A CA 1
ATOM 702 C C . TRP A 1 90 ? 18.508 11.543 -6.499 1.00 74.50 90 TRP A C 1
ATOM 704 O O . TRP A 1 90 ? 17.798 12.431 -6.967 1.00 74.50 90 TRP A O 1
ATOM 714 N N . GLN A 1 91 ? 19.549 11.041 -7.167 1.00 79.69 91 GLN A N 1
ATOM 715 C CA . GLN A 1 91 ? 19.949 11.508 -8.496 1.00 79.69 91 GLN A CA 1
ATOM 716 C C . GLN A 1 91 ? 18.918 11.089 -9.551 1.00 79.69 91 GLN A C 1
ATOM 718 O O . GLN A 1 91 ? 18.563 11.897 -10.406 1.00 79.69 91 GLN A O 1
ATOM 723 N N . MET A 1 92 ? 18.362 9.880 -9.422 1.00 78.19 92 MET A N 1
ATOM 724 C CA . MET A 1 92 ? 17.301 9.370 -10.302 1.00 78.19 92 MET A CA 1
ATOM 725 C C . MET A 1 92 ? 15.986 10.157 -10.180 1.00 78.19 92 MET A C 1
ATOM 727 O O . MET A 1 92 ? 15.319 10.405 -11.180 1.00 78.19 92 MET A O 1
ATOM 731 N N . CYS A 1 93 ? 15.600 10.577 -8.970 1.00 76.06 93 CYS A N 1
ATOM 732 C CA . CYS A 1 93 ? 14.417 11.426 -8.785 1.00 76.06 93 CYS A CA 1
ATOM 733 C C . CYS A 1 93 ? 14.609 12.832 -9.373 1.00 76.06 93 CYS A C 1
ATOM 735 O O . CYS A 1 93 ? 13.665 13.389 -9.927 1.00 76.06 93 CYS A O 1
ATOM 737 N N . SER A 1 94 ? 15.816 13.396 -9.263 1.00 73.44 94 SER A N 1
ATOM 738 C CA . SER A 1 94 ? 16.130 14.737 -9.775 1.00 73.44 94 SER A CA 1
ATOM 739 C C . SER A 1 94 ? 16.133 14.793 -11.310 1.00 73.44 94 SER A C 1
ATOM 741 O O . SER A 1 94 ? 15.557 15.709 -11.902 1.00 73.44 94 SER A O 1
ATOM 743 N N . SER A 1 95 ? 16.704 13.777 -11.972 1.00 61.66 95 SER A N 1
ATOM 744 C CA . SER A 1 95 ? 16.729 13.702 -13.442 1.00 61.66 95 SER A CA 1
ATOM 745 C C . SER A 1 95 ? 15.336 13.520 -14.051 1.00 61.66 95 SER A C 1
ATOM 747 O O . SER A 1 95 ? 15.070 14.008 -15.144 1.00 61.66 95 SER A O 1
ATOM 749 N N . ASN A 1 96 ? 14.415 12.879 -13.329 1.00 61.72 96 ASN A N 1
ATOM 750 C CA . ASN A 1 96 ? 13.033 12.698 -13.774 1.00 61.72 96 ASN A CA 1
ATOM 751 C C . ASN A 1 96 ? 12.149 13.955 -13.580 1.00 61.72 96 ASN A C 1
ATOM 753 O O . ASN A 1 96 ? 10.993 13.970 -13.995 1.00 61.72 96 ASN A O 1
ATOM 757 N N . GLY A 1 97 ? 12.666 15.008 -12.930 1.00 56.25 97 GLY A N 1
ATOM 758 C CA . GLY A 1 97 ? 11.945 16.257 -12.641 1.00 56.25 97 GLY A CA 1
ATOM 759 C C . GLY A 1 97 ? 12.215 17.415 -13.610 1.00 56.25 97 GLY A C 1
ATOM 760 O O . GLY A 1 97 ? 11.705 18.508 -13.388 1.00 56.25 97 GLY A O 1
ATOM 761 N N . SER A 1 98 ? 13.020 17.215 -14.657 1.00 46.16 98 SER A N 1
ATOM 762 C CA . SER A 1 98 ? 13.578 18.299 -15.487 1.00 46.16 98 SER A CA 1
ATOM 763 C C . SER A 1 98 ? 13.347 18.099 -16.996 1.00 46.16 98 SER A C 1
ATOM 765 O O . SER A 1 98 ? 14.237 18.305 -17.811 1.00 46.16 98 SER A O 1
ATOM 767 N N . GLY A 1 99 ? 12.127 17.703 -17.377 1.00 46.12 99 GLY A N 1
ATOM 768 C CA . GLY A 1 99 ? 11.704 17.519 -18.777 1.00 46.12 99 GLY A CA 1
ATOM 769 C C . GLY A 1 99 ? 10.453 18.311 -19.168 1.00 46.12 99 GLY A C 1
ATOM 770 O O . GLY A 1 99 ? 9.664 17.841 -19.982 1.00 46.12 99 GLY A O 1
ATOM 771 N N . GLY A 1 100 ? 10.228 19.468 -18.543 1.00 45.91 100 GLY A N 1
ATOM 772 C CA . GLY A 1 100 ? 9.089 20.339 -18.822 1.00 45.91 100 GLY A CA 1
ATOM 773 C C . GLY A 1 100 ? 9.509 21.796 -18.935 1.00 45.91 100 GLY A C 1
ATOM 774 O O . GLY A 1 100 ? 9.216 22.556 -18.023 1.00 45.91 100 GLY A O 1
ATOM 775 N N . HIS A 1 101 ? 10.207 22.138 -20.020 1.00 36.75 101 HIS A N 1
ATOM 776 C CA . HIS A 1 101 ? 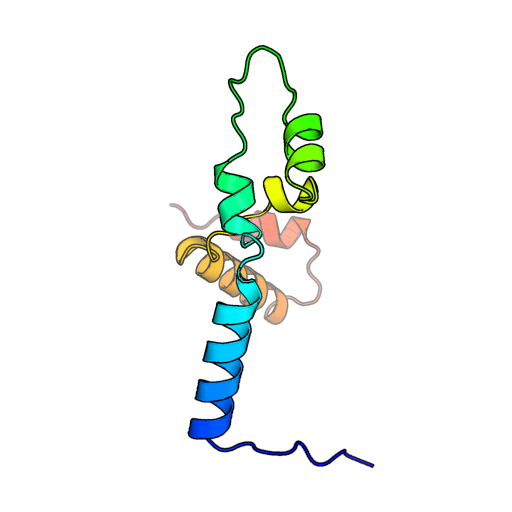10.158 23.419 -20.735 1.00 36.75 101 HIS A CA 1
ATOM 777 C C . HIS A 1 101 ? 10.750 23.234 -22.132 1.00 36.75 101 HIS A C 1
ATOM 779 O O . HIS A 1 101 ? 11.811 22.580 -22.229 1.00 36.75 101 HIS A O 1
#